Protein AF-A0A6N8FHH8-F1 (afdb_monomer_lite)

Secondary structure (DSSP, 8-state):
--GGGS-GGGHHHHHHHHHHHHHHHHHHHHHHHTT-HHHHHHHHHHHHHHHHHHHHHHHHHHHHHHHHHHHHHHHHTT--GGGGGGGGS--

Sequence (91 aa):
MNSERFLPNDIAEATKHQRCYEECRELADVHYKHGNFAMAMHRMTDAQKSLNELSKLADKKICIDRHNAIVQSLNAAGIPVQIIRRVHHDQ

pLDDT: mean 85.55, std 16.26, range [33.66, 98.12]

Foldseek 3Di:
DPCVLADPVCSVVLVVLVVLLVVLQVQLVVCVVVVNNVSSVVSVVSSVVSVVVNVVRSVVVVVVVVVVVVCVVCVVVVHNPVVVVVVPPPD

Organism: NCBI:txid2678566

Structure (mmCIF, N/CA/C/O backbone):
data_AF-A0A6N8FHH8-F1
#
_entry.id   AF-A0A6N8FHH8-F1
#
loop_
_atom_site.group_PDB
_atom_site.id
_atom_site.type_symbol
_atom_site.label_atom_id
_atom_site.label_alt_id
_atom_site.label_comp_id
_atom_site.label_asym_id
_atom_site.label_entity_id
_atom_site.label_seq_id
_atom_site.pdbx_PDB_ins_code
_atom_site.Cartn_x
_atom_site.Cartn_y
_atom_site.Cartn_z
_atom_site.occupancy
_atom_site.B_iso_or_equiv
_atom_site.auth_seq_id
_atom_site.auth_comp_id
_atom_site.auth_asym_id
_atom_site.auth_atom_id
_atom_site.pdbx_PDB_model_num
ATOM 1 N N . MET A 1 1 ? -3.547 -11.535 0.900 1.00 61.84 1 MET A N 1
ATOM 2 C CA . MET A 1 1 ? -3.416 -10.291 1.687 1.00 61.84 1 MET A CA 1
ATOM 3 C C . MET A 1 1 ? -3.762 -10.606 3.137 1.00 61.84 1 MET A C 1
ATOM 5 O O . MET A 1 1 ? -4.771 -11.266 3.350 1.00 61.84 1 MET A O 1
ATOM 9 N N . ASN A 1 2 ? -2.954 -10.185 4.117 1.00 69.88 2 ASN A N 1
ATOM 10 C CA . ASN A 1 2 ? -3.306 -10.334 5.538 1.00 69.88 2 ASN A CA 1
ATOM 11 C C . ASN A 1 2 ? -4.322 -9.253 5.925 1.00 69.88 2 ASN A C 1
ATOM 13 O O . ASN A 1 2 ? -3.949 -8.193 6.424 1.00 69.88 2 ASN A O 1
ATOM 17 N N . SER A 1 3 ? -5.602 -9.521 5.663 1.00 71.69 3 SER A N 1
ATOM 18 C CA . SER A 1 3 ? -6.720 -8.595 5.902 1.00 71.69 3 SER A CA 1
ATOM 19 C C . SER A 1 3 ? -6.832 -8.143 7.361 1.00 71.69 3 SER A C 1
ATOM 21 O O . SER A 1 3 ? -7.349 -7.068 7.635 1.00 71.69 3 SER A O 1
ATOM 23 N N . GLU A 1 4 ? -6.285 -8.923 8.295 1.00 77.19 4 GLU A N 1
ATOM 24 C CA . GLU A 1 4 ? -6.239 -8.614 9.727 1.00 77.19 4 GLU A CA 1
ATOM 25 C C . GLU A 1 4 ? -5.388 -7.387 10.070 1.00 77.19 4 GLU A C 1
ATOM 27 O O . GLU A 1 4 ? -5.529 -6.838 11.156 1.00 77.19 4 GLU A O 1
ATOM 32 N N . ARG A 1 5 ? -4.498 -6.934 9.179 1.00 80.81 5 ARG A N 1
ATOM 33 C CA . ARG A 1 5 ? -3.643 -5.763 9.436 1.00 80.81 5 ARG A CA 1
ATOM 34 C C . ARG A 1 5 ? -4.308 -4.429 9.116 1.00 80.81 5 ARG A C 1
ATOM 36 O O . ARG A 1 5 ? -3.751 -3.391 9.458 1.00 80.81 5 ARG A O 1
ATOM 43 N N . PHE A 1 6 ? -5.484 -4.445 8.499 1.00 88.06 6 PHE A N 1
ATOM 44 C CA . PHE A 1 6 ? -6.173 -3.243 8.044 1.00 88.06 6 PHE A CA 1
ATOM 45 C C . PHE A 1 6 ? -7.561 -3.136 8.669 1.00 88.06 6 PHE A C 1
ATOM 47 O O . PHE A 1 6 ? -8.162 -4.125 9.089 1.00 88.06 6 PHE A O 1
ATOM 54 N N . LEU A 1 7 ? -8.074 -1.911 8.761 1.00 85.81 7 LEU A N 1
ATOM 55 C CA . LEU A 1 7 ? -9.467 -1.695 9.140 1.00 85.81 7 LEU A CA 1
ATOM 56 C C . LEU A 1 7 ? -10.376 -2.184 8.008 1.00 85.81 7 LEU A C 1
ATOM 58 O O . LEU A 1 7 ? -10.002 -2.005 6.850 1.00 85.81 7 LEU A O 1
ATOM 62 N N . PRO A 1 8 ? -11.581 -2.710 8.297 1.00 87.31 8 PRO A N 1
ATOM 63 C CA . PRO A 1 8 ? -12.499 -3.199 7.265 1.00 87.31 8 PRO A CA 1
ATOM 64 C C . PRO A 1 8 ? -12.749 -2.196 6.130 1.00 87.31 8 PRO A C 1
ATOM 66 O O . PRO A 1 8 ? -12.759 -2.572 4.962 1.00 87.31 8 PRO A O 1
ATOM 69 N N . ASN A 1 9 ? -12.856 -0.908 6.469 1.00 88.44 9 ASN A N 1
ATOM 70 C CA . ASN A 1 9 ? -13.073 0.172 5.503 1.00 88.44 9 ASN A CA 1
ATOM 71 C C . ASN A 1 9 ? -11.833 0.488 4.650 1.00 88.44 9 ASN A C 1
ATOM 73 O O . ASN A 1 9 ? -11.967 1.009 3.549 1.00 88.44 9 ASN A O 1
ATOM 77 N N . ASP A 1 10 ? -10.636 0.160 5.138 1.00 89.38 10 ASP A N 1
ATOM 78 C CA . ASP A 1 10 ? -9.365 0.453 4.472 1.00 89.38 10 ASP A CA 1
ATOM 79 C C . ASP A 1 10 ? -8.862 -0.742 3.629 1.00 89.38 10 ASP A C 1
ATOM 81 O O . ASP A 1 10 ? -7.881 -0.613 2.899 1.00 89.38 10 ASP A O 1
ATOM 85 N N . ILE A 1 11 ? -9.537 -1.903 3.681 1.00 89.69 11 ILE A N 1
ATOM 86 C CA . ILE A 1 11 ? -9.165 -3.128 2.943 1.00 89.69 11 ILE A CA 1
ATOM 87 C C . ILE A 1 11 ? -9.099 -2.877 1.432 1.00 89.69 11 ILE A C 1
ATOM 89 O O . ILE A 1 11 ? -8.183 -3.365 0.765 1.00 89.69 11 ILE A O 1
ATOM 93 N N . ALA A 1 12 ? -10.051 -2.123 0.879 1.00 91.44 12 ALA A N 1
ATOM 94 C CA . ALA A 1 12 ? -10.096 -1.841 -0.555 1.00 91.44 12 ALA A CA 1
ATOM 95 C C . ALA A 1 12 ? -8.889 -1.000 -1.008 1.00 91.44 12 ALA A C 1
ATOM 97 O O . ALA A 1 12 ? -8.218 -1.355 -1.980 1.00 91.44 12 ALA A O 1
ATOM 98 N N . GLU A 1 13 ? -8.562 0.065 -0.270 1.00 91.75 13 GLU A N 1
ATOM 99 C CA . GLU A 1 13 ? -7.413 0.922 -0.588 1.00 91.75 13 GLU A CA 1
ATOM 100 C C . GLU A 1 13 ? -6.086 0.181 -0.357 1.00 91.75 13 GLU A C 1
ATOM 102 O O . GLU A 1 13 ? -5.176 0.263 -1.182 1.00 91.75 13 GLU A O 1
ATOM 107 N N . ALA A 1 14 ? -5.995 -0.639 0.696 1.00 92.19 14 ALA A N 1
ATOM 108 C CA . ALA A 1 14 ? -4.839 -1.504 0.925 1.00 92.19 14 ALA A CA 1
ATOM 109 C C . ALA A 1 14 ? -4.632 -2.495 -0.234 1.00 92.19 14 ALA A C 1
ATOM 111 O O . ALA A 1 14 ? -3.518 -2.654 -0.730 1.00 92.19 14 ALA A O 1
ATOM 112 N N . THR A 1 15 ? -5.706 -3.108 -0.738 1.00 93.38 15 THR A N 1
ATOM 113 C CA . THR A 1 15 ? -5.633 -4.027 -1.888 1.00 93.38 15 THR A CA 1
ATOM 114 C C . THR A 1 15 ? -5.095 -3.317 -3.133 1.00 93.38 15 THR A C 1
ATOM 116 O O . THR A 1 15 ? -4.242 -3.848 -3.844 1.00 93.38 15 THR A O 1
ATOM 119 N N . LYS A 1 16 ? -5.554 -2.087 -3.383 1.00 94.50 16 LYS A N 1
ATOM 120 C CA . LYS A 1 16 ? -5.101 -1.262 -4.508 1.00 94.50 16 LYS A CA 1
ATOM 121 C C . LYS A 1 16 ? -3.615 -0.914 -4.406 1.00 94.50 16 LYS A C 1
ATOM 123 O O . LYS A 1 16 ? -2.892 -1.072 -5.388 1.00 94.50 16 LYS A O 1
ATOM 128 N N . HIS A 1 17 ? -3.139 -0.485 -3.236 1.00 94.69 17 HIS A N 1
ATOM 129 C CA . HIS A 1 17 ? -1.715 -0.199 -3.040 1.00 94.69 17 HIS A CA 1
ATOM 130 C C . HIS A 1 17 ? -0.846 -1.454 -3.117 1.00 94.69 17 HIS A C 1
ATOM 132 O O . HIS A 1 17 ? 0.249 -1.391 -3.672 1.00 94.69 17 HIS A O 1
ATOM 138 N N . GLN A 1 18 ? -1.333 -2.601 -2.637 1.00 93.62 18 GLN A N 1
ATOM 139 C CA . GLN A 1 18 ? -0.621 -3.869 -2.788 1.00 93.62 18 GLN A CA 1
ATOM 140 C C . GLN A 1 18 ? -0.440 -4.223 -4.269 1.00 93.62 18 GLN A C 1
ATOM 142 O O . GLN A 1 18 ? 0.678 -4.495 -4.701 1.00 93.62 18 GLN A O 1
ATOM 147 N N . ARG A 1 19 ? -1.517 -4.151 -5.058 1.00 95.44 19 ARG A N 1
ATOM 148 C CA . ARG A 1 19 ? -1.457 -4.413 -6.498 1.00 95.44 19 ARG A CA 1
ATOM 149 C C . ARG A 1 19 ? -0.511 -3.444 -7.211 1.00 95.44 19 ARG A C 1
ATOM 151 O O . ARG A 1 19 ? 0.322 -3.869 -8.001 1.00 95.44 19 ARG A O 1
ATOM 158 N N . CYS A 1 20 ? -0.596 -2.153 -6.890 1.00 96.12 20 CYS A N 1
ATOM 159 C CA . CYS A 1 20 ? 0.303 -1.140 -7.443 1.00 96.12 20 CYS A CA 1
ATOM 160 C C . CYS A 1 20 ? 1.778 -1.441 -7.119 1.00 96.12 20 CYS A C 1
ATOM 162 O O . CYS A 1 20 ? 2.645 -1.317 -7.983 1.00 96.12 20 CYS A O 1
ATOM 164 N N . TYR A 1 21 ? 2.071 -1.868 -5.886 1.00 97.19 21 TYR A N 1
ATOM 165 C CA . TYR A 1 21 ? 3.413 -2.290 -5.488 1.00 97.19 21 TYR A CA 1
ATOM 166 C C . TYR A 1 21 ? 3.909 -3.486 -6.313 1.00 97.19 21 TYR A C 1
ATOM 168 O O . TYR A 1 21 ? 5.037 -3.452 -6.803 1.00 97.19 21 TYR A O 1
ATOM 176 N N . GLU A 1 22 ? 3.078 -4.517 -6.485 1.00 96.44 22 GLU A N 1
ATOM 177 C CA . GLU A 1 22 ? 3.415 -5.715 -7.262 1.00 96.44 22 GLU A CA 1
ATOM 178 C C . GLU A 1 22 ? 3.714 -5.364 -8.726 1.00 96.44 22 GLU A C 1
ATOM 180 O O . GLU A 1 22 ? 4.792 -5.698 -9.220 1.00 96.44 22 GLU A O 1
ATOM 185 N N . GLU A 1 23 ? 2.837 -4.590 -9.371 1.00 97.25 23 GLU A N 1
ATOM 186 C CA . GLU A 1 23 ? 3.011 -4.129 -10.755 1.00 97.25 23 GLU A CA 1
ATOM 187 C C . GLU A 1 23 ? 4.291 -3.289 -10.918 1.00 97.25 23 GLU A C 1
ATOM 189 O O . GLU A 1 23 ? 5.085 -3.508 -11.837 1.00 97.25 23 GLU A O 1
ATOM 194 N N . CYS A 1 24 ? 4.553 -2.351 -10.001 1.00 96.94 24 CYS A N 1
ATOM 195 C CA . CYS A 1 24 ? 5.773 -1.544 -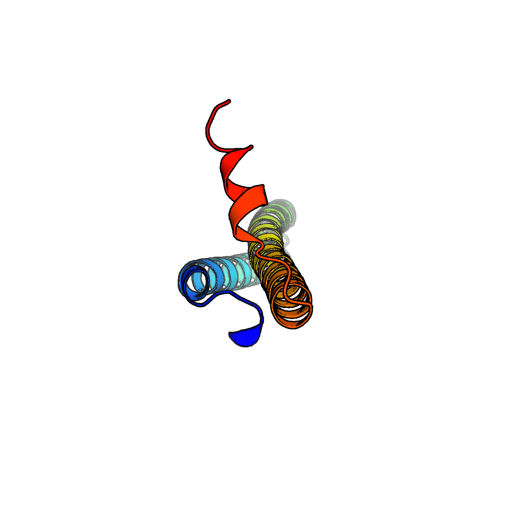10.038 1.00 96.94 24 CYS A CA 1
ATOM 196 C C . CYS A 1 24 ? 7.033 -2.396 -9.837 1.00 96.94 24 CYS A C 1
ATOM 198 O O . CYS A 1 24 ? 8.045 -2.161 -10.499 1.00 96.94 24 CYS A O 1
ATOM 200 N N . ARG A 1 25 ? 6.987 -3.394 -8.949 1.00 97.31 25 ARG A N 1
ATOM 201 C CA . ARG A 1 25 ? 8.111 -4.304 -8.702 1.00 97.31 25 ARG A CA 1
ATOM 202 C C . ARG A 1 25 ? 8.416 -5.160 -9.930 1.00 97.31 25 ARG A C 1
ATOM 204 O O . ARG A 1 25 ? 9.583 -5.299 -10.287 1.00 97.31 25 ARG A O 1
ATOM 211 N N . GLU A 1 26 ? 7.392 -5.703 -10.581 1.00 97.62 26 GLU A N 1
ATOM 212 C CA . GLU A 1 26 ? 7.545 -6.487 -11.812 1.00 97.62 26 GLU A CA 1
ATOM 213 C C . GLU A 1 26 ? 8.139 -5.643 -12.943 1.00 97.62 26 GLU A C 1
ATOM 215 O O . GLU A 1 26 ? 9.112 -6.049 -13.578 1.00 97.62 26 GLU A O 1
ATOM 220 N N . LEU A 1 27 ? 7.636 -4.421 -13.144 1.00 97.50 27 LEU A N 1
ATOM 221 C CA . LEU A 1 27 ? 8.190 -3.498 -14.137 1.00 97.50 27 LEU A CA 1
ATOM 222 C C . LEU A 1 27 ? 9.635 -3.093 -13.819 1.00 97.50 27 LEU A C 1
ATOM 224 O O . LEU A 1 27 ? 10.445 -2.948 -14.737 1.00 97.50 27 LEU A O 1
ATOM 228 N N . ALA A 1 28 ? 9.978 -2.913 -12.541 1.00 97.62 28 ALA A N 1
ATOM 229 C CA . ALA A 1 28 ? 11.348 -2.624 -12.132 1.00 97.62 28 ALA A CA 1
ATOM 230 C C . ALA A 1 28 ? 12.303 -3.769 -12.503 1.00 97.62 28 ALA A C 1
ATOM 232 O O . ALA A 1 28 ? 13.369 -3.509 -13.059 1.00 97.62 28 ALA A O 1
ATOM 233 N N . ASP A 1 29 ? 11.904 -5.020 -12.253 1.00 97.88 29 ASP A N 1
ATOM 234 C CA . ASP A 1 29 ? 12.689 -6.210 -12.602 1.00 97.88 29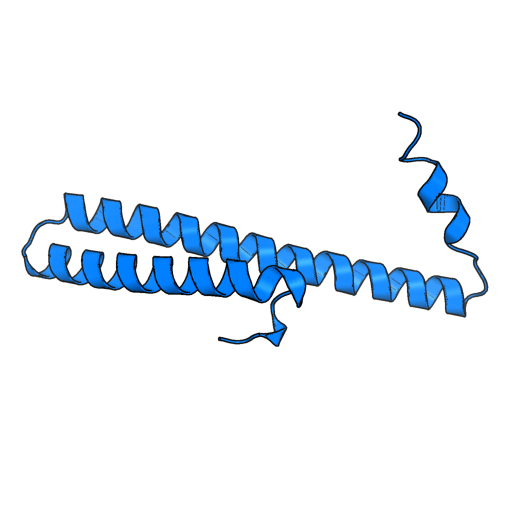 ASP A CA 1
ATOM 235 C C . ASP A 1 29 ? 12.858 -6.358 -14.122 1.00 97.88 29 ASP A C 1
ATOM 237 O O . ASP A 1 29 ? 13.961 -6.610 -14.612 1.00 97.88 29 ASP A O 1
ATOM 241 N N . VAL A 1 30 ? 11.796 -6.100 -14.895 1.00 98.12 30 VAL A N 1
ATOM 242 C CA . VAL A 1 30 ? 11.875 -6.051 -16.361 1.00 98.12 30 VAL A CA 1
ATOM 243 C C . VAL A 1 30 ? 12.892 -5.001 -16.806 1.00 98.12 30 VAL A C 1
ATOM 245 O O . VAL A 1 30 ? 13.791 -5.317 -17.583 1.00 98.12 30 VAL A O 1
ATOM 248 N N . HIS A 1 31 ? 12.806 -3.763 -16.316 1.00 97.88 31 HIS A N 1
ATOM 249 C CA . HIS A 1 31 ? 13.755 -2.714 -16.699 1.00 97.88 31 HIS A CA 1
ATOM 250 C C . HIS A 1 31 ? 15.192 -3.037 -16.275 1.00 97.88 31 HIS A C 1
ATOM 252 O O . HIS A 1 31 ? 16.111 -2.798 -17.057 1.00 97.88 31 HIS A O 1
ATOM 258 N N . TYR A 1 32 ? 15.385 -3.628 -15.095 1.00 97.31 32 TYR A N 1
ATOM 259 C CA . TYR A 1 32 ? 16.690 -4.078 -14.614 1.00 97.31 32 TYR A CA 1
ATOM 260 C C . TYR A 1 32 ? 17.315 -5.116 -15.554 1.00 97.31 32 TYR A C 1
ATOM 262 O O . TYR A 1 32 ? 18.452 -4.941 -15.990 1.00 97.31 32 TYR A O 1
ATOM 270 N N . LYS A 1 33 ? 16.551 -6.144 -15.946 1.00 97.94 33 LYS A N 1
ATOM 271 C CA . LYS A 1 33 ? 17.002 -7.197 -16.875 1.00 97.94 33 LYS A CA 1
ATOM 272 C C . LYS A 1 33 ? 17.367 -6.666 -18.264 1.00 97.94 33 LYS A C 1
ATOM 274 O O . LYS A 1 33 ? 18.237 -7.230 -18.916 1.00 97.94 33 LYS A O 1
ATOM 279 N N . HIS A 1 34 ? 16.742 -5.572 -18.698 1.00 97.56 34 HIS A N 1
ATOM 280 C CA . HIS A 1 34 ? 17.062 -4.892 -19.959 1.00 97.56 34 HIS A CA 1
ATOM 281 C C . HIS A 1 34 ? 18.193 -3.850 -19.831 1.00 97.56 34 HIS A C 1
ATOM 283 O O . HIS A 1 34 ? 18.472 -3.143 -20.794 1.00 97.56 34 HIS A O 1
ATOM 289 N N . GLY A 1 35 ? 18.823 -3.707 -18.657 1.00 97.44 35 GLY A N 1
ATOM 290 C CA . GLY A 1 35 ? 19.878 -2.714 -18.409 1.00 97.44 35 GLY A CA 1
ATOM 291 C C . GLY A 1 35 ? 19.376 -1.272 -18.255 1.00 97.44 35 GLY A C 1
ATOM 292 O O . GLY A 1 35 ? 20.170 -0.340 -18.148 1.00 97.44 35 GLY A O 1
ATOM 293 N N . ASN A 1 36 ? 18.058 -1.063 -18.199 1.00 97.75 36 ASN A N 1
ATOM 294 C CA . ASN A 1 36 ? 17.424 0.249 -18.069 1.00 97.75 36 ASN A CA 1
ATOM 295 C C . ASN A 1 36 ? 17.316 0.669 -16.593 1.00 97.75 36 ASN A C 1
ATOM 297 O O . ASN A 1 36 ? 16.221 0.823 -16.046 1.00 97.75 36 ASN A O 1
ATOM 301 N N . PHE A 1 37 ? 18.458 0.865 -15.930 1.00 97.00 37 PHE A N 1
ATOM 302 C CA . PHE A 1 37 ? 18.519 1.090 -14.479 1.00 97.00 37 PHE A CA 1
ATOM 303 C C . PHE A 1 37 ? 17.771 2.342 -14.005 1.00 97.00 37 PHE A C 1
ATOM 305 O O . PHE A 1 37 ? 17.119 2.301 -12.964 1.00 97.00 37 PHE A O 1
ATOM 312 N N . ALA A 1 38 ? 17.791 3.431 -14.781 1.00 97.94 38 ALA A N 1
ATOM 313 C CA . ALA A 1 38 ? 17.056 4.652 -14.439 1.00 97.94 38 ALA A CA 1
ATOM 314 C C . ALA A 1 38 ? 15.541 4.397 -14.343 1.00 97.94 38 ALA A C 1
ATOM 316 O O . ALA A 1 38 ? 14.891 4.791 -13.375 1.00 97.94 38 ALA A O 1
ATOM 317 N N . MET A 1 39 ? 14.983 3.663 -15.308 1.00 97.38 39 MET A N 1
ATOM 318 C CA . MET A 1 39 ? 13.569 3.286 -15.287 1.00 97.38 39 MET A CA 1
ATOM 319 C C . MET A 1 39 ? 13.262 2.306 -14.15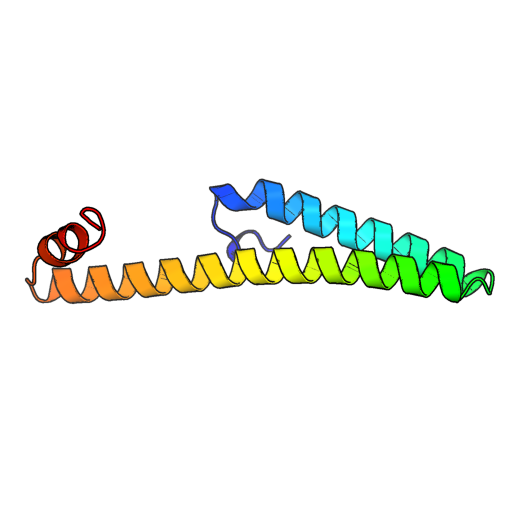5 1.00 97.38 39 MET A C 1
ATOM 321 O O . MET A 1 39 ? 12.238 2.455 -13.490 1.00 97.38 39 MET A O 1
ATOM 325 N N . ALA A 1 40 ? 14.155 1.351 -13.882 1.00 97.81 40 ALA A N 1
ATOM 326 C CA . ALA A 1 40 ? 14.004 0.443 -12.748 1.00 97.81 40 ALA A CA 1
ATOM 327 C C . ALA A 1 40 ? 13.939 1.206 -11.411 1.00 97.81 40 ALA A C 1
ATOM 329 O O . ALA A 1 40 ? 13.041 0.962 -10.605 1.00 97.81 40 ALA A O 1
ATOM 330 N N . MET A 1 41 ? 14.817 2.195 -11.210 1.00 97.69 41 MET A N 1
ATOM 331 C CA . MET A 1 41 ? 14.802 3.068 -10.030 1.00 97.69 41 MET A CA 1
ATOM 332 C C . MET A 1 41 ? 13.514 3.888 -9.916 1.00 97.69 41 MET A C 1
ATOM 334 O O . MET A 1 41 ? 12.963 4.016 -8.820 1.00 97.69 41 MET A O 1
ATOM 338 N N . HIS A 1 42 ? 12.998 4.420 -11.027 1.00 97.94 42 HIS A N 1
ATOM 339 C CA . HIS A 1 42 ? 11.717 5.129 -11.017 1.00 97.94 42 HIS A CA 1
ATOM 340 C C . HIS A 1 42 ? 10.574 4.214 -10.569 1.00 97.94 42 HIS A C 1
ATOM 342 O O . HIS A 1 42 ? 9.813 4.578 -9.674 1.00 97.94 42 HIS A O 1
ATOM 348 N N . ARG A 1 43 ? 10.503 2.990 -11.105 1.00 97.38 43 ARG A N 1
ATOM 349 C CA . ARG A 1 43 ? 9.487 2.008 -10.697 1.00 97.38 43 ARG A CA 1
ATOM 350 C C . ARG A 1 43 ? 9.623 1.586 -9.237 1.00 97.38 43 ARG A C 1
ATOM 352 O O . ARG A 1 43 ? 8.617 1.495 -8.542 1.00 97.38 43 ARG A O 1
ATOM 359 N N . MET A 1 44 ? 10.844 1.402 -8.737 1.00 97.25 44 MET A N 1
ATOM 360 C CA . MET A 1 44 ? 11.073 1.145 -7.310 1.00 97.25 44 MET A CA 1
ATOM 361 C C . MET A 1 44 ? 10.633 2.318 -6.427 1.00 97.25 44 MET A C 1
ATOM 363 O O . MET A 1 44 ? 10.078 2.102 -5.353 1.00 97.25 44 MET A O 1
ATOM 367 N N . THR A 1 45 ? 10.820 3.554 -6.890 1.00 97.56 45 THR A N 1
ATOM 368 C CA . THR A 1 45 ? 10.339 4.749 -6.182 1.00 97.56 45 THR A CA 1
ATOM 369 C C . THR A 1 45 ? 8.814 4.757 -6.077 1.00 97.56 45 THR A C 1
ATOM 371 O O . THR A 1 45 ? 8.263 5.052 -5.017 1.00 97.56 45 THR A O 1
ATOM 374 N N . ASP A 1 46 ? 8.114 4.390 -7.150 1.00 96.38 46 ASP A N 1
ATOM 375 C CA . ASP A 1 46 ? 6.653 4.284 -7.140 1.00 96.38 46 ASP A CA 1
ATOM 376 C C . ASP A 1 46 ? 6.161 3.118 -6.267 1.00 96.38 46 ASP A C 1
ATOM 378 O O . ASP A 1 46 ? 5.215 3.279 -5.491 1.00 96.38 46 ASP A O 1
ATOM 382 N N . ALA A 1 47 ? 6.863 1.981 -6.292 1.00 96.75 47 ALA A N 1
ATOM 383 C CA . ALA A 1 47 ? 6.613 0.866 -5.382 1.00 96.75 47 ALA A CA 1
ATOM 384 C C . ALA A 1 47 ? 6.760 1.297 -3.909 1.00 96.75 47 ALA A C 1
ATOM 386 O O . ALA A 1 47 ? 5.912 0.968 -3.076 1.00 96.75 47 ALA A O 1
ATOM 387 N N . GLN A 1 48 ? 7.785 2.095 -3.588 1.00 97.12 48 GLN A N 1
ATOM 388 C CA . GLN A 1 48 ? 8.008 2.613 -2.238 1.00 97.12 48 GLN A CA 1
ATOM 389 C C . GLN A 1 48 ? 6.863 3.516 -1.760 1.00 97.12 48 GLN A C 1
ATOM 391 O O . GLN A 1 48 ? 6.471 3.436 -0.596 1.00 97.12 48 GLN A O 1
ATOM 396 N N . LYS A 1 49 ? 6.283 4.345 -2.637 1.00 96.88 49 LYS A N 1
ATOM 397 C CA . LYS A 1 49 ? 5.106 5.159 -2.283 1.00 96.88 49 LYS A CA 1
ATOM 398 C C . LYS A 1 49 ? 3.932 4.275 -1.863 1.00 96.88 49 LYS A C 1
ATOM 400 O O . LYS A 1 49 ? 3.317 4.536 -0.834 1.00 96.88 49 LYS A O 1
ATOM 405 N N . SER A 1 50 ? 3.666 3.202 -2.608 1.00 96.00 50 SER A N 1
ATOM 406 C CA . SER A 1 50 ? 2.600 2.253 -2.266 1.00 96.00 50 SER A CA 1
ATOM 407 C C . SER A 1 50 ? 2.858 1.534 -0.938 1.00 96.00 50 SER A C 1
ATOM 409 O O . SER A 1 50 ? 1.931 1.373 -0.147 1.00 96.00 50 SER A O 1
ATOM 411 N N . LEU A 1 51 ? 4.111 1.172 -0.638 1.00 95.50 51 LEU A N 1
ATOM 412 C CA . LEU A 1 51 ? 4.477 0.625 0.675 1.00 95.50 51 LEU A CA 1
ATOM 413 C C . LEU A 1 51 ? 4.247 1.626 1.814 1.00 95.50 51 LEU A C 1
ATOM 415 O O . LEU A 1 51 ? 3.761 1.237 2.875 1.00 95.50 51 LEU A O 1
ATOM 419 N N . ASN A 1 52 ? 4.560 2.905 1.601 1.00 97.12 52 ASN A N 1
ATOM 420 C CA . ASN A 1 52 ? 4.344 3.939 2.612 1.00 97.12 52 ASN A CA 1
ATOM 421 C C . ASN A 1 52 ? 2.852 4.106 2.937 1.00 97.12 52 ASN A C 1
ATOM 423 O O . ASN A 1 52 ? 2.496 4.212 4.110 1.00 97.12 52 ASN A O 1
ATOM 427 N N . GLU A 1 53 ? 1.975 4.089 1.931 1.00 95.88 53 GLU A N 1
ATOM 428 C CA . GLU A 1 53 ? 0.526 4.148 2.165 1.00 95.88 53 GLU A CA 1
ATOM 429 C C . GLU A 1 53 ? 0.013 2.901 2.896 1.00 95.88 53 GLU A C 1
ATOM 431 O O . GLU A 1 53 ? -0.743 3.019 3.860 1.00 95.88 53 GLU A O 1
ATOM 436 N N . LEU A 1 54 ? 0.500 1.709 2.538 1.00 93.88 54 LEU A N 1
ATOM 437 C CA . LEU A 1 54 ? 0.184 0.481 3.277 1.00 93.88 54 LEU A CA 1
ATOM 438 C C . LEU A 1 54 ? 0.613 0.559 4.748 1.00 93.88 54 LEU A C 1
ATOM 440 O O . LEU A 1 54 ? -0.147 0.139 5.622 1.00 93.88 54 LEU A O 1
ATOM 444 N N . SER A 1 55 ? 1.791 1.122 5.038 1.00 93.50 55 SER A N 1
ATOM 445 C CA . SER A 1 55 ? 2.247 1.332 6.418 1.00 93.50 55 SER A CA 1
ATOM 446 C C . SER A 1 55 ? 1.293 2.246 7.180 1.00 93.50 55 SER A C 1
ATOM 448 O O . SER A 1 55 ? 0.843 1.884 8.261 1.00 93.50 55 SER A O 1
ATOM 450 N N . LYS A 1 56 ? 0.899 3.384 6.591 1.00 93.81 56 LYS A N 1
ATOM 451 C CA . LYS A 1 56 ? -0.039 4.324 7.224 1.00 93.81 56 LYS A CA 1
ATOM 452 C C . LYS A 1 56 ? -1.380 3.671 7.555 1.00 93.81 56 LYS A C 1
ATOM 454 O O . LYS A 1 56 ? -1.922 3.904 8.634 1.00 93.81 56 LYS A O 1
ATOM 459 N N . LEU A 1 57 ? -1.922 2.856 6.646 1.00 91.50 57 LEU A N 1
ATOM 460 C CA . LEU A 1 57 ? -3.183 2.144 6.877 1.00 91.50 57 LEU A CA 1
ATOM 461 C C . LEU A 1 57 ? -3.059 1.118 8.014 1.00 91.50 57 LEU A C 1
ATOM 463 O O . LEU A 1 57 ? -3.970 0.995 8.836 1.00 91.50 57 LEU A O 1
ATOM 467 N N . ALA A 1 58 ? -1.930 0.413 8.097 1.00 90.38 58 ALA A N 1
ATOM 468 C CA . ALA A 1 58 ? -1.660 -0.518 9.190 1.00 90.38 58 ALA A CA 1
ATOM 469 C C . ALA A 1 58 ? -1.485 0.212 10.535 1.00 90.38 58 ALA A C 1
ATOM 471 O O . ALA A 1 58 ? -2.093 -0.169 11.538 1.00 90.38 58 ALA A O 1
ATOM 472 N N . ASP A 1 59 ? -0.725 1.308 10.553 1.00 91.62 59 ASP A N 1
ATOM 473 C CA . ASP A 1 59 ? -0.501 2.129 11.747 1.00 91.62 59 ASP A CA 1
ATOM 474 C C . ASP A 1 59 ? -1.811 2.736 12.262 1.00 91.62 59 ASP A C 1
ATOM 476 O O . ASP A 1 59 ? -2.076 2.748 13.467 1.00 91.62 59 ASP A O 1
ATOM 480 N N . LYS A 1 60 ? -2.692 3.164 11.350 1.00 89.50 60 LYS A N 1
ATOM 481 C CA . LYS A 1 60 ? -4.040 3.638 11.681 1.00 89.50 60 LYS A CA 1
ATOM 482 C C . LYS A 1 60 ? -4.852 2.566 12.407 1.00 89.50 60 LYS A C 1
ATOM 4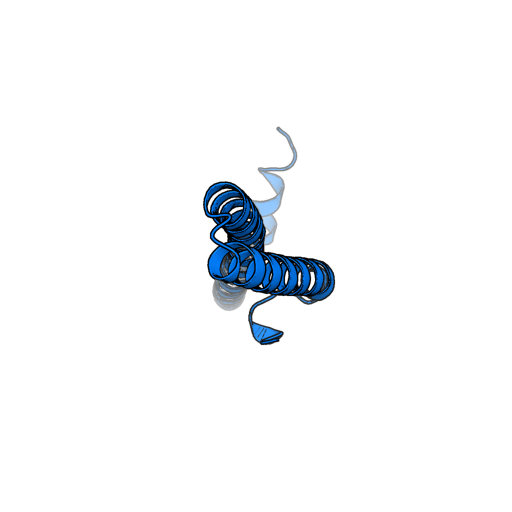84 O O . LYS A 1 60 ? -5.479 2.882 13.420 1.00 89.50 60 LYS A O 1
ATOM 489 N N . LYS A 1 61 ? -4.820 1.306 11.952 1.00 89.75 61 LYS A N 1
ATOM 490 C CA . LYS A 1 61 ? -5.480 0.199 12.662 1.00 89.75 61 LYS A CA 1
ATOM 491 C C . LYS A 1 61 ? -4.930 0.060 14.083 1.00 89.75 61 LYS A C 1
ATOM 493 O O . LYS A 1 61 ? -5.712 0.025 15.028 1.00 89.75 61 LYS A O 1
ATOM 498 N N . ILE A 1 62 ? -3.606 0.031 14.236 1.00 88.31 62 ILE A N 1
ATOM 499 C CA . ILE A 1 62 ? -2.948 -0.107 15.544 1.00 88.31 62 ILE A CA 1
ATOM 500 C C . ILE A 1 62 ? -3.371 1.023 16.490 1.00 88.31 62 ILE A C 1
ATOM 502 O O . ILE A 1 62 ? -3.687 0.770 17.653 1.00 88.31 62 ILE A O 1
ATOM 506 N N . CYS A 1 63 ? -3.409 2.266 16.007 1.00 87.31 63 CYS A N 1
ATOM 507 C CA . CYS A 1 63 ? -3.851 3.416 16.793 1.00 87.31 63 CYS A CA 1
ATOM 508 C C . CYS A 1 63 ? -5.308 3.283 17.255 1.00 87.31 63 CYS A C 1
ATOM 510 O O . CYS A 1 63 ? -5.598 3.546 18.423 1.00 87.31 63 CYS A O 1
ATOM 512 N N . ILE A 1 64 ? -6.214 2.843 16.377 1.00 86.38 64 ILE A N 1
ATOM 513 C CA . ILE A 1 64 ? -7.625 2.642 16.734 1.00 86.38 64 ILE A CA 1
ATOM 514 C C . ILE A 1 64 ? -7.789 1.485 17.720 1.00 86.38 64 ILE A C 1
ATOM 516 O O . ILE A 1 64 ? -8.502 1.635 18.709 1.00 86.38 64 ILE A O 1
ATOM 520 N N . ASP A 1 65 ? -7.111 0.361 17.501 1.00 87.19 65 ASP A N 1
ATOM 521 C CA . ASP A 1 65 ? -7.184 -0.794 18.399 1.00 87.19 65 ASP A CA 1
ATOM 522 C C . ASP A 1 65 ? -6.667 -0.426 19.802 1.00 87.19 65 ASP A C 1
ATOM 524 O O . ASP A 1 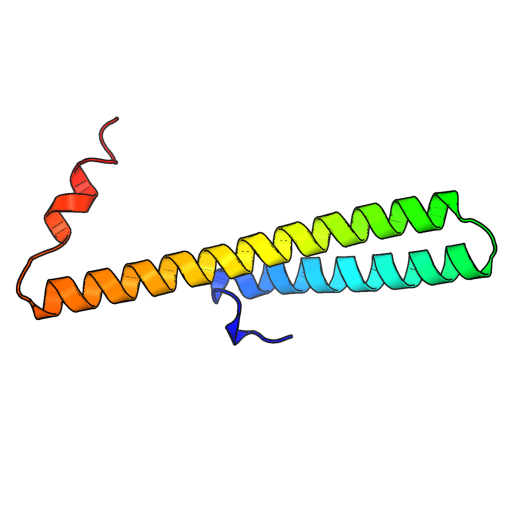65 ? -7.308 -0.740 20.807 1.00 87.19 65 ASP A O 1
ATOM 528 N N . ARG A 1 66 ? -5.563 0.335 19.883 1.00 86.75 66 ARG A N 1
ATOM 529 C CA . ARG A 1 66 ? -5.045 0.889 21.147 1.00 86.75 66 ARG A CA 1
ATOM 530 C C . ARG A 1 66 ? -6.038 1.835 21.812 1.00 86.75 66 ARG A C 1
ATOM 532 O O . ARG A 1 66 ? -6.260 1.731 23.016 1.00 86.75 66 ARG A O 1
ATOM 539 N N . HIS A 1 67 ? -6.642 2.743 21.047 1.00 84.00 67 HIS A N 1
ATOM 540 C CA . HIS A 1 67 ? -7.653 3.657 21.570 1.00 84.00 67 HIS A CA 1
ATOM 541 C C . HIS A 1 67 ? -8.846 2.886 22.145 1.00 84.00 67 HIS A C 1
ATOM 543 O O . HIS A 1 67 ? -9.239 3.126 23.283 1.00 84.00 67 HIS A O 1
ATOM 549 N N . ASN A 1 68 ? -9.370 1.907 21.406 1.00 85.38 68 ASN A N 1
ATOM 550 C CA . ASN A 1 68 ? -10.490 1.080 21.846 1.00 85.38 68 ASN A CA 1
ATOM 551 C C . ASN A 1 68 ? -10.162 0.294 23.121 1.00 85.38 68 ASN A C 1
ATOM 553 O O . ASN A 1 68 ? -11.001 0.229 24.015 1.00 85.38 68 ASN A O 1
ATOM 557 N N . ALA A 1 69 ? -8.944 -0.241 23.244 1.00 87.38 69 ALA A N 1
ATOM 558 C CA . ALA A 1 69 ? -8.502 -0.929 24.456 1.00 87.38 69 ALA A CA 1
ATOM 559 C C . ALA A 1 69 ? -8.485 0.002 25.684 1.00 87.38 69 ALA A C 1
ATOM 561 O O . ALA A 1 69 ? -8.934 -0.386 26.761 1.00 87.38 69 ALA A O 1
ATOM 562 N N . ILE A 1 70 ? -8.028 1.250 25.519 1.00 85.25 70 ILE A N 1
ATOM 563 C CA . ILE A 1 70 ? -8.040 2.262 26.589 1.00 85.25 70 ILE A CA 1
ATOM 564 C C . ILE A 1 70 ? -9.477 2.657 26.952 1.00 85.25 70 ILE A C 1
ATOM 566 O O . ILE A 1 70 ? -9.826 2.748 28.124 1.00 85.25 70 ILE A O 1
ATOM 570 N N . VAL A 1 71 ? -10.341 2.873 25.960 1.00 83.88 71 VAL A N 1
ATOM 571 C CA . VAL A 1 71 ? -11.753 3.198 26.210 1.00 83.88 71 VAL A CA 1
ATOM 572 C C . VAL A 1 71 ? -12.443 2.065 26.974 1.00 83.88 71 VAL A C 1
ATOM 574 O O . VAL A 1 71 ? -13.192 2.321 27.915 1.00 83.88 71 VAL A O 1
ATOM 577 N N . GLN A 1 72 ? -12.172 0.810 26.606 1.00 84.50 72 GLN A N 1
ATOM 578 C CA . GLN A 1 72 ? -12.709 -0.360 27.298 1.00 84.50 72 GLN A CA 1
ATOM 579 C C . GLN A 1 72 ? -12.213 -0.455 28.746 1.00 84.50 72 GLN A C 1
ATOM 581 O O . GLN A 1 72 ? -13.026 -0.712 29.633 1.00 84.50 72 GLN A O 1
ATOM 586 N N . SER A 1 73 ? -10.926 -0.202 29.010 1.00 85.69 73 SER A N 1
ATOM 587 C CA . SER A 1 73 ? -10.387 -0.244 30.376 1.00 85.69 73 SER A CA 1
ATOM 588 C C . SER A 1 73 ? -10.957 0.865 31.268 1.00 85.69 73 SER A C 1
ATOM 590 O O . SER A 1 73 ? -11.294 0.610 32.422 1.00 85.69 73 SER A O 1
ATOM 592 N N . LEU A 1 74 ? -11.150 2.072 30.729 1.00 83.00 74 LEU A N 1
ATOM 593 C CA . LEU A 1 74 ? -11.757 3.193 31.453 1.00 83.00 74 LEU A CA 1
ATOM 594 C C . LEU A 1 74 ? -13.245 2.961 31.746 1.00 83.00 74 LEU A C 1
ATOM 596 O O . LEU A 1 74 ? -13.696 3.212 32.864 1.00 83.00 74 LEU A O 1
ATOM 600 N N . ASN A 1 75 ? -13.991 2.416 30.781 1.00 81.75 75 ASN A N 1
ATOM 601 C CA . ASN A 1 75 ? -15.386 2.033 30.997 1.00 81.75 75 ASN A CA 1
ATOM 602 C C . ASN A 1 75 ? -15.509 0.930 32.062 1.00 81.75 75 ASN A C 1
ATOM 604 O O . ASN A 1 75 ? -16.403 0.998 32.901 1.00 81.75 75 ASN A O 1
ATOM 608 N N . ALA A 1 76 ? -14.601 -0.054 32.069 1.00 82.06 76 ALA A N 1
ATOM 609 C CA . ALA A 1 76 ? -14.564 -1.102 33.092 1.00 82.06 76 ALA A CA 1
ATOM 610 C C . ALA A 1 76 ? -14.247 -0.551 34.496 1.00 82.06 76 ALA A C 1
ATOM 612 O O . ALA A 1 76 ? -14.746 -1.074 35.488 1.00 82.06 76 ALA A O 1
ATOM 613 N N . ALA A 1 77 ? -13.474 0.535 34.580 1.00 84.75 77 ALA A N 1
ATOM 614 C CA . ALA A 1 77 ? -13.216 1.265 35.821 1.00 84.75 77 ALA A CA 1
ATOM 615 C C . ALA A 1 77 ? -14.379 2.187 36.252 1.00 84.75 77 ALA A C 1
ATOM 617 O O . ALA A 1 77 ? -14.262 2.892 37.253 1.00 84.75 77 ALA A O 1
ATOM 618 N N . GLY A 1 78 ? -15.493 2.210 35.508 1.00 82.88 78 GLY A N 1
ATOM 619 C CA . GLY A 1 78 ? -16.653 3.056 35.797 1.00 82.88 78 GLY A CA 1
ATOM 620 C C . GLY A 1 78 ? -16.452 4.536 35.456 1.00 82.88 78 GLY A C 1
ATOM 621 O O . GLY A 1 78 ? -17.241 5.368 35.896 1.00 82.88 78 GLY A O 1
ATOM 622 N N . ILE A 1 79 ? -15.416 4.880 34.679 1.00 76.25 79 ILE A N 1
ATOM 623 C CA . ILE A 1 79 ? -15.119 6.257 34.267 1.00 76.25 79 ILE A CA 1
ATOM 624 C C . ILE A 1 79 ? -15.780 6.518 32.902 1.00 76.25 79 ILE A C 1
ATOM 626 O O . ILE A 1 79 ? -15.332 5.971 31.892 1.00 76.25 79 ILE A O 1
ATOM 630 N N . PRO A 1 80 ? -16.825 7.365 32.815 1.00 64.69 80 PRO A N 1
ATOM 631 C CA . PRO A 1 80 ? -17.480 7.658 31.545 1.00 64.69 80 PRO A CA 1
ATOM 632 C C . PRO A 1 80 ? -16.580 8.518 30.639 1.00 64.69 80 PRO A C 1
ATOM 634 O O . PRO A 1 80 ? -16.462 9.732 30.802 1.00 64.69 80 PRO A O 1
ATOM 637 N N . VAL A 1 81 ? -15.992 7.895 29.613 1.00 63.78 81 VAL A N 1
ATOM 638 C CA . VAL A 1 81 ? -15.086 8.521 28.618 1.00 63.78 81 VAL A CA 1
ATOM 639 C C . VAL A 1 81 ? -15.767 9.592 27.739 1.00 63.78 81 VAL A C 1
ATOM 641 O O . VAL A 1 81 ? -15.105 10.368 27.048 1.00 63.78 81 VAL A O 1
ATOM 644 N N . GLN A 1 82 ? -17.096 9.697 27.805 1.00 58.56 82 GLN A N 1
ATOM 645 C CA . GLN A 1 82 ? -17.927 10.645 27.047 1.00 58.56 82 GLN A CA 1
ATOM 646 C C . GLN A 1 82 ? -17.541 12.126 27.274 1.00 58.56 82 GLN A C 1
ATOM 648 O O . GLN A 1 82 ? -17.860 12.971 26.440 1.00 58.56 82 GLN A O 1
ATOM 653 N N . ILE A 1 83 ? -16.824 12.454 28.357 1.00 53.25 83 ILE A N 1
ATOM 654 C CA . ILE A 1 83 ? -16.420 13.832 28.692 1.00 53.25 83 ILE A CA 1
ATOM 655 C C . ILE A 1 83 ? -15.251 14.333 27.817 1.00 53.25 83 ILE A C 1
ATOM 657 O O . ILE A 1 83 ? -15.176 15.521 27.517 1.00 53.25 83 ILE A O 1
ATOM 661 N N . ILE A 1 84 ? -14.372 13.450 27.327 1.00 51.47 84 ILE A N 1
ATOM 662 C CA . ILE A 1 84 ? -13.137 13.866 26.628 1.00 51.47 84 ILE A CA 1
ATOM 663 C C . ILE A 1 84 ? -13.400 14.245 25.158 1.00 51.47 84 ILE A C 1
ATOM 665 O O . ILE A 1 84 ? -12.691 15.073 24.590 1.00 51.47 84 ILE A O 1
ATOM 669 N N . ARG A 1 85 ? -14.457 13.708 24.529 1.00 48.00 85 ARG A N 1
ATOM 670 C CA . ARG A 1 85 ? -14.760 13.980 23.109 1.00 48.00 85 ARG A CA 1
ATOM 671 C C . ARG A 1 85 ? -15.293 15.390 22.829 1.00 48.00 85 ARG A C 1
ATOM 673 O O . ARG A 1 85 ? -15.187 15.836 21.693 1.00 48.00 85 ARG A O 1
ATOM 680 N N . ARG A 1 86 ? -15.841 16.096 23.826 1.00 43.69 86 ARG A N 1
ATOM 681 C CA . ARG A 1 86 ? -16.411 17.444 23.630 1.00 43.69 86 ARG A CA 1
ATOM 682 C C . ARG A 1 86 ? -15.375 18.567 23.560 1.00 43.69 86 ARG A C 1
ATOM 684 O O . ARG A 1 86 ? -15.696 19.622 23.042 1.00 43.69 86 ARG A O 1
ATOM 691 N N . VAL A 1 87 ? -14.142 18.353 24.019 1.00 49.12 87 VAL A N 1
ATOM 6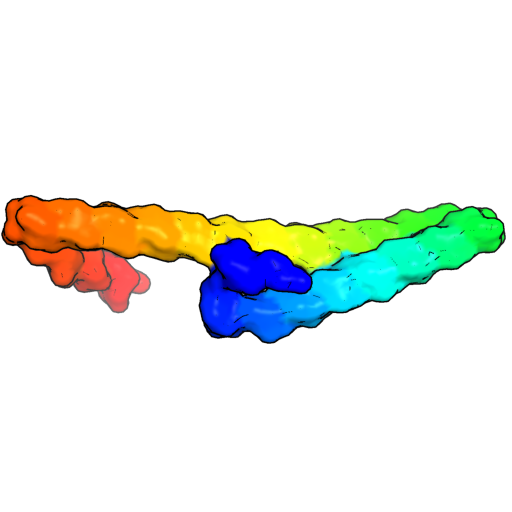92 C CA . VAL A 1 87 ? -13.130 19.429 24.072 1.00 49.12 87 VAL A CA 1
ATOM 693 C C . VAL A 1 87 ? -12.444 19.671 22.712 1.00 49.12 87 VAL A C 1
ATOM 695 O O . VAL A 1 87 ? -11.825 20.708 22.520 1.00 49.12 87 VAL A O 1
ATOM 698 N N . HIS A 1 88 ? -12.588 18.764 21.736 1.00 44.38 88 HIS A N 1
ATOM 699 C CA . HIS A 1 88 ? -11.885 18.835 20.441 1.00 44.38 88 HIS A CA 1
ATOM 700 C C . HIS A 1 88 ? -12.773 19.116 19.212 1.00 44.38 88 HIS A C 1
ATOM 702 O O . HIS A 1 88 ? -12.289 19.021 18.086 1.00 44.38 88 HIS A O 1
ATOM 708 N N . HIS A 1 89 ? -14.059 19.440 19.384 1.00 38.66 89 HIS A N 1
ATOM 709 C CA . HIS A 1 89 ? -14.941 19.829 18.266 1.00 38.66 89 HIS A CA 1
ATOM 710 C C . HIS A 1 89 ? -15.388 21.299 18.282 1.00 38.66 89 HIS A C 1
ATOM 712 O O . HIS A 1 89 ? -16.078 21.706 17.356 1.00 38.66 89 HIS A O 1
ATOM 718 N N . ASP A 1 90 ? -14.926 22.091 19.255 1.00 33.66 90 ASP A N 1
ATOM 719 C CA . ASP A 1 90 ? -15.218 23.530 19.368 1.00 33.66 90 ASP A CA 1
ATOM 720 C C . ASP A 1 90 ? -13.939 24.403 19.301 1.00 33.66 90 ASP A C 1
ATOM 722 O O . ASP A 1 90 ? -13.812 25.385 20.035 1.00 33.66 90 ASP A O 1
ATOM 726 N N . GLN A 1 91 ? -12.972 24.056 18.440 1.00 36.91 91 GLN A N 1
ATOM 727 C CA . GLN A 1 91 ? -11.874 24.957 18.042 1.00 36.91 91 GLN A CA 1
ATOM 728 C C . GLN A 1 91 ? -11.632 24.919 16.537 1.00 36.91 91 GLN A C 1
ATOM 730 O O . GLN A 1 91 ? -11.583 23.798 15.982 1.00 36.91 91 GLN A O 1
#

Radius of gyration: 20.18 Å; chains: 1; bounding box: 38×35×56 Å

=== Feature glossary ===
A reading guide for the features in this record.

Start from the sequence.

  · Sequence gives the chain of amino acids in standard one-letter code (A=alanine, C=cysteine, …, Y=tyrosine), read N→C. It is the only feature that is directly encoded by the gene; all structural features are derived from the folded form of this sequence.

Fold it, and you get atomic coordinates and the backbone conformation that goes with them.

  · Structure coordinates are given as an mmCIF _atom_site loop: one row per atom with element, residue name, chain id, sequence number, and x/y/z position in Å. Only the four main-chain atoms per residue are included here; side chains are omitted to keep the record compact.

  · Backbone dihedral angles. Every residue except chain termini has a φ (preceding-C → N → Cα → C) and a ψ (N → Cα → C → next-N). They are reported in degrees following the IUPAC sign convention. Secondary structure is essentially a statement about which (φ, ψ) basin each residue occupies.

  · Eight-state secondary structure (DSSP): H is the canonical α-helix, G the tighter 3₁₀-helix, I the wider π-helix; E/B are β-structure, T and S are turns and bends, and '-' is everything else. DSSP derives these from the pattern of main-chain N–H···O=C hydrogen bonds, not from the sequence.

  · SS3 is a coarse helix/strand/coil call (letters a/b/c) made by the P-SEA algorithm from inter-Cα distances and dihedrals. It is less detailed than DSSP but needs only Cα positions.

Summarize the fold with a handful of shape descriptors and a per-residue structural alphabet.

  · Radius of gyration (Rg) is the root-mean-square distance of Cα atoms from their centroid — a single number for overall size and compactness. A globular domain of N residues has Rg ≈ 2.2·N^0.38 Å; an extended or disordered chain has a much larger Rg. The Cα contact count is the number of residue pairs whose Cα atoms are within 8 Å and are more than four positions apart in sequence — a standard proxy for tertiary packing density. The bounding box is the smallest axis-aligned box enclosing all Cα atoms.

  · 3Di is Foldseek's structural alphabet. Each residue is assigned one of twenty discrete states based on how its Cα sits relative to its spatial (not sequential) neighbors. Aligning 3Di strings finds structural homologs roughly as well as full 3D superposition, but orders of magnitude faster.

  · Solvent-accessible surface area (SASA) is the area in Å² traced out by the centre of a 1.4 Å probe sphere (a water molecule) rolled over the protein's van der Waals surface (Shrake–Rupley / Lee–Richards construction). Buried residues have near-zero SASA; fully exposed residues can exceed 200 Å². The total SASA scales roughly with the number of surface residues.

Ask how reliable the model is.

  · For AlphaFold models, the B-factor field carries pLDDT — the model's own estimate of local accuracy on a 0–100 scale. Regions with pLDDT<50 should be treated as essentially unmodeled; they often correspond to intrinsically disordered segments.

  · For experimental (PDB) structures, the B-factor (temperature factor) quantifies the positional spread of each atom in the crystal — a combination of thermal vibration and static disorder — in units of Å². High B-factors mark flexible loops or poorly resolved regions; low B-factors mark the rigid, well-ordered core.

  · Predicted Aligned Error (PAE) is an AlphaFold confidence matrix: entry (i, j) is the expected error in the position of residue j, in ångströms, when the prediction is superimposed on the true structure at residue i. Low PAE within a block of residues means that block is internally rigid and well-predicted; high PAE between two blocks means their relative placement is uncertain even if each block individually is confident.

Place it in context: what it resembles, what it is annotated as, and how it looks.

  · Structural nearest neighbors (via Foldseek easy-search vs the PDB). Reported per hit: target PDB id, E-value, and alignment TM-score. A TM-score above ~0.5 is the conventional threshold for 'same fold'.

  · Functional annotations link the protein to curated databases. InterPro entries identify conserved domains and families by matching the sequence against member-database signatures (Pfam, PROSITE, CDD, …). Gene Ontology (GO) terms describe molecular function, biological process, and cellular component in a controlled vocabulary. CATH places the structure in a hierarchical fold classification (Class/Architecture/Topology/Homologous-superfamily). The organism is the source species.

  · The contact map is a binary N×N matrix image: pixel (i, j) is dark where Cα_i and Cα_j are within 8 Å and |i−j|>4. Because the |i−j|>4 filter removes local helical contacts, off-diagonal stripes parallel to the main diagonal indicate parallel β-sheets; stripes perpendicular to it indicate antiparallel β-sheets. The Ramachandran plot scatters every residue's (φ, ψ) pair against the sterically allowed regions. The PAE heatmap renders the predicted-aligned-error matrix.

  · Six rendered views show the 3D structure from the faces of a cube — i.e. along ±x, ±y, ±z. Rendering representation is drawn randomly per protein from cartoon (secondary-structure ribbons), sticks (backbone bonds), or molecular surface; coloring is either N→C rainbow (blue at the N-terminus through red at the C-terminus) or one color per chain.